Protein AF-A0A3Q3E6Q4-F1 (afdb_monomer)

Foldseek 3Di:
DDDDDPPPPPDDCPPVDDPVLVVCVVLPLNVLVVLLVVCCVVPVDVVVSVVSVVVSVVSVVVSVVVVVVVVVVVVVVVVVVVVVVD

Mean predicted aligned error: 9.62 Å

Solvent-accessible surface area (backbone atoms only — not comparable to full-atom values): 5189 Å² total; per-residue (Å²): 133,82,76,82,64,98,76,72,78,84,70,78,82,86,61,94,61,56,73,64,57,60,52,36,57,76,64,74,44,40,69,39,49,49,51,35,51,50,41,42,71,74,65,70,41,70,79,79,34,44,66,38,48,51,53,33,50,52,48,52,51,53,46,54,50,53,49,53,52,52,53,51,51,52,51,51,51,51,55,52,52,56,64,75,74,109

Structure (mmCIF, N/CA/C/O backbone):
data_AF-A0A3Q3E6Q4-F1
#
_entry.id   AF-A0A3Q3E6Q4-F1
#
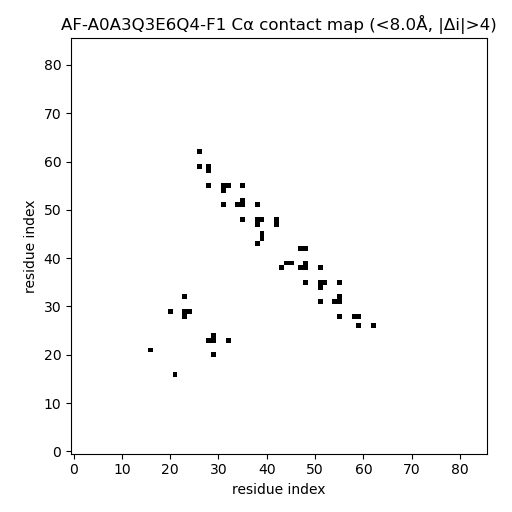loop_
_atom_site.group_PDB
_atom_site.id
_atom_site.type_symbol
_atom_site.label_atom_id
_atom_site.label_alt_id
_atom_site.label_comp_id
_atom_site.label_asym_id
_atom_site.label_entity_id
_atom_site.label_seq_id
_atom_site.pdbx_PDB_ins_code
_atom_site.Cartn_x
_atom_site.Cartn_y
_atom_site.Cartn_z
_atom_site.occupancy
_atom_site.B_iso_or_equiv
_atom_site.auth_seq_id
_atom_site.auth_comp_id
_atom_site.auth_asym_id
_atom_site.auth_atom_id
_atom_site.pdbx_PDB_model_num
ATOM 1 N N . MET A 1 1 ? 36.563 -14.782 22.692 1.00 45.84 1 MET A N 1
ATOM 2 C CA . MET A 1 1 ? 35.177 -15.133 22.325 1.00 45.84 1 MET A CA 1
ATOM 3 C C . MET A 1 1 ? 34.556 -13.867 21.756 1.00 45.84 1 MET A C 1
ATOM 5 O O . MET A 1 1 ? 34.379 -12.922 22.510 1.00 45.84 1 MET A O 1
ATOM 9 N N . ALA A 1 2 ? 34.410 -13.771 20.433 1.00 55.75 2 ALA A N 1
ATOM 10 C CA . ALA A 1 2 ? 33.884 -12.570 19.785 1.00 55.75 2 ALA A CA 1
ATOM 11 C C . ALA A 1 2 ? 32.389 -12.432 20.105 1.00 55.75 2 ALA A C 1
ATOM 13 O O . ALA A 1 2 ? 31.644 -13.399 19.955 1.00 55.75 2 ALA A O 1
ATOM 14 N N . SER A 1 3 ? 31.971 -11.262 20.588 1.00 63.84 3 SER A N 1
ATOM 15 C CA . SER A 1 3 ? 30.563 -10.949 20.833 1.00 63.84 3 SER A CA 1
ATOM 16 C C . SER A 1 3 ? 29.751 -11.128 19.542 1.00 63.84 3 SER A C 1
ATOM 18 O O . SER A 1 3 ? 30.232 -10.715 18.483 1.00 63.84 3 SER A O 1
ATOM 20 N N . PRO A 1 4 ? 28.547 -11.726 19.594 1.00 68.44 4 PRO A N 1
ATOM 21 C CA . PRO A 1 4 ? 27.719 -11.896 18.408 1.00 68.44 4 PRO A CA 1
ATOM 22 C C . PRO A 1 4 ? 27.379 -10.530 17.806 1.00 68.44 4 PRO A C 1
ATOM 24 O O . PRO A 1 4 ? 26.984 -9.596 18.508 1.00 68.44 4 PRO A O 1
ATOM 27 N N . SER A 1 5 ? 27.594 -10.413 16.496 1.00 66.38 5 SER A N 1
ATOM 28 C CA . SER A 1 5 ? 27.306 -9.203 15.733 1.00 66.38 5 SER A CA 1
ATOM 29 C C . SER A 1 5 ? 25.793 -8.945 15.745 1.00 66.38 5 SER A C 1
ATOM 31 O O . SER A 1 5 ? 25.029 -9.870 15.471 1.00 66.38 5 SER A O 1
ATOM 33 N N . PRO A 1 6 ? 25.324 -7.710 16.002 1.00 67.25 6 PRO A N 1
ATOM 34 C CA . PRO A 1 6 ? 23.895 -7.373 16.057 1.00 67.25 6 PRO A CA 1
ATOM 35 C C . PRO A 1 6 ? 23.154 -7.522 14.712 1.00 67.25 6 PRO A C 1
ATOM 37 O O . PRO A 1 6 ? 21.952 -7.282 14.642 1.00 67.25 6 PRO A O 1
ATOM 40 N N . HIS A 1 7 ? 23.853 -7.931 13.649 1.00 70.81 7 HIS A N 1
ATOM 41 C CA . HIS A 1 7 ? 23.304 -8.220 12.324 1.00 70.81 7 HIS A CA 1
ATOM 42 C C . HIS A 1 7 ? 23.534 -9.681 11.910 1.00 70.81 7 HIS A C 1
ATOM 44 O O . HIS A 1 7 ? 23.913 -9.952 10.768 1.00 70.81 7 HIS A O 1
ATOM 50 N N . ASP A 1 8 ? 23.344 -10.624 12.832 1.00 69.44 8 ASP A N 1
ATOM 51 C CA . ASP A 1 8 ? 23.331 -12.046 12.496 1.00 69.44 8 ASP A CA 1
ATOM 52 C C . ASP A 1 8 ? 22.149 -12.346 11.554 1.00 69.44 8 ASP A C 1
ATOM 54 O O . ASP A 1 8 ? 20.980 -12.212 11.918 1.00 69.44 8 ASP A O 1
ATOM 58 N N . ARG A 1 9 ? 22.466 -12.670 10.294 1.00 68.50 9 ARG A N 1
ATOM 59 C CA . ARG A 1 9 ? 21.493 -12.978 9.233 1.00 68.50 9 ARG A CA 1
ATOM 60 C C . ARG A 1 9 ? 21.122 -14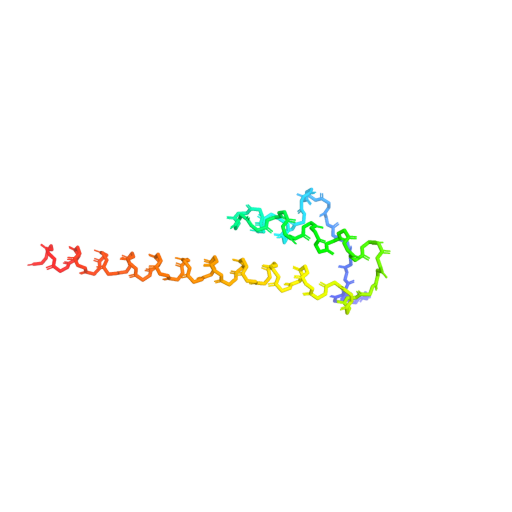.462 9.183 1.00 68.50 9 ARG A C 1
ATOM 62 O O . ARG A 1 9 ? 20.523 -14.882 8.195 1.00 68.50 9 ARG A O 1
ATOM 69 N N . SER A 1 10 ? 21.450 -15.254 10.206 1.00 67.75 10 SER A N 1
ATOM 70 C CA . SER A 1 10 ? 21.046 -16.662 10.299 1.00 67.75 10 SER A CA 1
ATOM 71 C C . SER A 1 10 ? 19.548 -16.748 10.618 1.00 67.75 10 SER A C 1
ATOM 73 O O . SER A 1 10 ? 19.133 -17.102 11.720 1.00 67.75 10 SER A O 1
ATOM 75 N N . ARG A 1 11 ? 18.704 -16.337 9.667 1.00 62.50 11 ARG A N 1
ATOM 76 C CA . ARG A 1 11 ? 17.251 -16.436 9.779 1.00 62.50 11 ARG A CA 1
ATOM 77 C C . ARG A 1 11 ? 16.864 -17.891 9.534 1.00 62.50 11 ARG A C 1
ATOM 79 O O . ARG A 1 11 ? 17.128 -18.437 8.472 1.00 62.50 11 ARG A O 1
ATOM 86 N N . LYS A 1 12 ? 16.256 -18.500 10.548 1.00 58.06 12 LYS A N 1
ATOM 87 C CA . LYS A 1 12 ? 15.644 -19.829 10.496 1.00 58.06 12 LYS A CA 1
ATOM 88 C C . LYS A 1 12 ? 14.531 -19.813 9.434 1.00 58.06 12 LYS A C 1
ATOM 90 O O . LYS A 1 12 ? 13.650 -18.961 9.515 1.00 58.06 12 LYS A O 1
ATOM 95 N N . GLU A 1 13 ? 14.592 -20.718 8.460 1.00 59.50 13 GLU A N 1
ATOM 96 C CA . GLU A 1 13 ? 13.681 -20.853 7.299 1.00 59.50 13 GLU A CA 1
ATOM 97 C C . GLU A 1 13 ? 12.235 -21.285 7.654 1.00 59.50 13 GLU A C 1
ATOM 99 O O . GLU A 1 13 ? 11.483 -21.696 6.784 1.00 59.50 13 GLU A O 1
ATOM 104 N N . GLU A 1 14 ? 11.804 -21.204 8.916 1.00 55.00 14 GLU A N 1
ATOM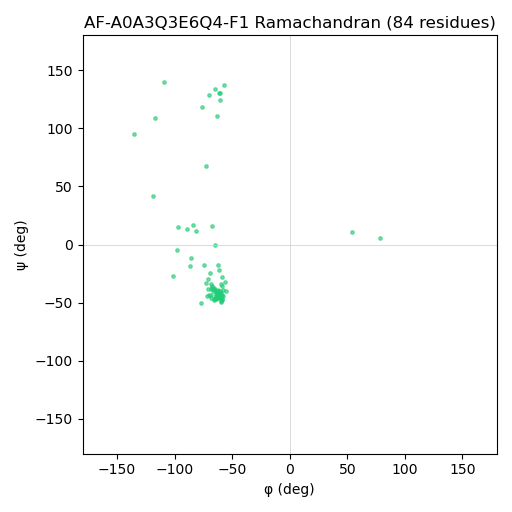 105 C CA . GLU A 1 14 ? 10.537 -21.804 9.387 1.00 55.00 14 GLU A CA 1
ATOM 106 C C . GLU A 1 14 ? 9.271 -20.948 9.152 1.00 55.00 14 GLU A C 1
ATOM 108 O O . GLU A 1 14 ? 8.228 -21.223 9.735 1.00 55.00 14 GLU A O 1
ATOM 113 N N . ASP A 1 15 ? 9.315 -19.939 8.282 1.00 57.69 15 ASP A N 1
ATOM 114 C CA . ASP A 1 15 ? 8.123 -19.187 7.863 1.00 57.69 15 ASP A CA 1
ATOM 115 C C . ASP A 1 15 ? 8.178 -19.011 6.337 1.00 57.69 15 ASP A C 1
ATOM 117 O O . ASP A 1 15 ? 8.859 -18.122 5.831 1.00 57.69 15 ASP A O 1
ATOM 121 N N . GLU A 1 16 ? 7.504 -19.908 5.610 1.00 66.81 16 GLU A N 1
ATOM 122 C CA . GLU A 1 16 ? 7.473 -19.963 4.135 1.00 66.81 16 GLU A CA 1
ATOM 123 C C . GLU A 1 16 ? 6.850 -18.711 3.485 1.00 66.81 16 GLU A C 1
ATOM 125 O O . GLU A 1 16 ? 7.110 -18.448 2.313 1.00 66.81 16 GLU A O 1
ATOM 130 N N . ASP A 1 17 ? 6.092 -17.903 4.240 1.00 70.44 17 ASP A N 1
ATOM 131 C CA . ASP A 1 17 ? 5.534 -16.631 3.770 1.00 70.44 17 ASP A CA 1
ATOM 132 C C . ASP A 1 17 ? 6.215 -15.433 4.434 1.00 70.44 17 ASP A C 1
ATOM 134 O O . ASP A 1 17 ? 6.414 -15.399 5.657 1.00 70.44 17 ASP A O 1
ATOM 138 N N . ASP A 1 18 ? 6.463 -14.377 3.656 1.00 85.12 18 ASP A N 1
ATOM 139 C CA . ASP A 1 18 ? 6.916 -13.116 4.226 1.00 85.12 18 ASP A CA 1
ATOM 140 C C . ASP A 1 18 ? 5.846 -12.562 5.200 1.00 85.12 18 ASP A C 1
ATOM 142 O O . ASP A 1 18 ? 4.658 -12.468 4.862 1.00 85.12 18 ASP A O 1
ATOM 146 N N . PRO A 1 19 ? 6.219 -12.171 6.435 1.00 88.81 19 PRO A N 1
ATOM 147 C CA . PRO A 1 19 ? 5.261 -11.679 7.424 1.00 88.81 19 PRO A CA 1
ATOM 148 C C 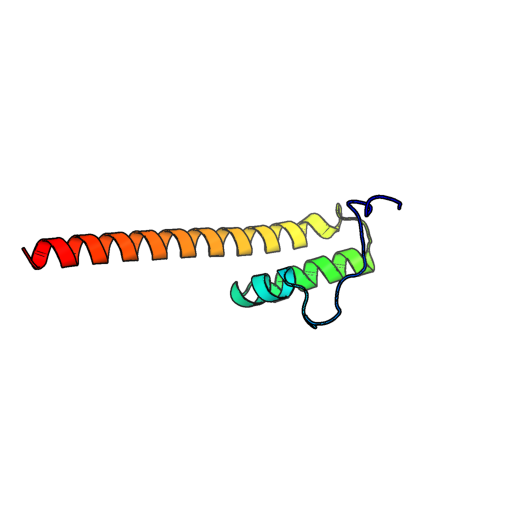. PRO A 1 19 ? 4.476 -10.444 6.949 1.00 88.81 19 PRO A C 1
ATOM 150 O O . PRO A 1 19 ? 3.336 -10.239 7.379 1.00 88.81 19 PRO A O 1
ATOM 153 N N . VAL A 1 20 ? 5.054 -9.628 6.064 1.00 89.44 20 VAL A N 1
ATOM 154 C CA . VAL A 1 20 ? 4.389 -8.477 5.444 1.00 89.44 20 VAL A CA 1
ATOM 155 C C . VAL A 1 20 ? 3.342 -8.949 4.443 1.00 89.44 20 VAL A C 1
ATOM 157 O O . VAL A 1 20 ? 2.215 -8.457 4.468 1.00 89.44 20 VAL A O 1
ATOM 160 N N . GLU A 1 21 ? 3.667 -9.935 3.616 1.00 90.88 21 GLU A N 1
ATOM 161 C CA . GLU A 1 21 ? 2.736 -10.513 2.646 1.00 90.88 21 GLU A CA 1
ATOM 162 C C . GLU A 1 21 ? 1.534 -11.155 3.350 1.00 90.88 21 GLU A C 1
ATOM 164 O O . GLU A 1 21 ? 0.380 -10.840 3.042 1.00 90.88 21 GLU A O 1
ATOM 169 N N . ARG A 1 22 ? 1.781 -11.921 4.421 1.00 92.56 22 ARG A N 1
ATOM 170 C CA . ARG A 1 22 ? 0.720 -12.481 5.273 1.00 92.56 22 ARG A CA 1
ATOM 171 C C . ARG A 1 22 ? -0.182 -11.400 5.875 1.00 92.56 22 ARG A C 1
ATOM 173 O O . ARG A 1 22 ? -1.397 -11.592 5.982 1.00 92.56 22 ARG A O 1
ATOM 180 N N . MET A 1 23 ? 0.387 -10.269 6.293 1.00 92.75 23 MET A N 1
ATOM 181 C CA . MET A 1 23 ? -0.387 -9.136 6.805 1.00 92.75 23 MET A CA 1
ATOM 182 C C . MET A 1 23 ? -1.252 -8.523 5.700 1.00 92.75 23 MET A C 1
ATOM 184 O O . MET A 1 23 ? -2.445 -8.305 5.916 1.00 92.75 23 MET A O 1
ATOM 188 N N . ILE A 1 24 ? -0.675 -8.262 4.528 1.00 95.38 24 ILE A N 1
ATOM 189 C CA . ILE A 1 24 ? -1.365 -7.623 3.405 1.00 95.38 24 ILE A CA 1
ATOM 190 C C . ILE A 1 24 ? -2.524 -8.497 2.910 1.00 95.38 24 ILE A C 1
ATOM 192 O O . ILE A 1 24 ? -3.614 -7.966 2.683 1.00 95.38 24 ILE A O 1
ATOM 196 N N . SER A 1 25 ? -2.356 -9.819 2.851 1.00 93.88 25 SER A N 1
ATOM 197 C CA . SER A 1 25 ? -3.415 -10.760 2.455 1.00 93.88 25 SER A CA 1
ATOM 198 C C . SER A 1 25 ? -4.677 -10.646 3.317 1.00 93.88 25 SER A C 1
ATOM 200 O O . SER A 1 25 ? -5.791 -10.756 2.810 1.00 93.88 25 SER A O 1
ATOM 202 N N . ARG A 1 26 ? -4.546 -10.309 4.609 1.00 94.50 26 ARG A N 1
ATOM 203 C CA . ARG A 1 26 ? -5.696 -10.089 5.513 1.00 94.50 26 ARG A CA 1
ATOM 204 C C . ARG A 1 26 ? -6.436 -8.772 5.268 1.00 94.50 26 ARG A C 1
ATOM 206 O O . ARG A 1 26 ? -7.556 -8.605 5.746 1.00 94.50 26 ARG A O 1
ATOM 213 N N . THR A 1 27 ? -5.815 -7.822 4.570 1.00 95.44 27 THR A N 1
ATOM 214 C CA . THR A 1 27 ? -6.398 -6.493 4.318 1.00 95.44 27 THR A CA 1
ATOM 215 C C . THR A 1 27 ? -7.286 -6.446 3.077 1.00 95.44 27 THR A C 1
ATOM 217 O O . THR A 1 27 ? -8.091 -5.526 2.952 1.00 95.44 27 THR A O 1
ATOM 220 N N . GLY A 1 28 ? -7.153 -7.421 2.169 1.00 95.62 28 GLY A N 1
ATOM 221 C CA . GLY A 1 28 ? -7.777 -7.388 0.842 1.00 95.62 28 GLY A CA 1
ATOM 222 C C . GLY A 1 28 ? -7.046 -6.498 -0.173 1.00 95.62 28 GLY A C 1
ATOM 223 O O . GLY A 1 28 ? -7.531 -6.330 -1.284 1.00 95.62 28 GLY A O 1
ATOM 224 N N . CYS A 1 29 ? -5.881 -5.940 0.179 1.00 97.38 29 CYS A N 1
ATOM 225 C CA . CYS A 1 29 ? -5.072 -5.089 -0.702 1.00 97.38 29 CYS A CA 1
ATOM 226 C C . CYS A 1 29 ? -3.930 -5.846 -1.418 1.00 97.38 29 CYS A C 1
ATOM 228 O O . CYS A 1 29 ? -3.012 -5.202 -1.923 1.00 97.38 29 CYS A O 1
ATOM 230 N N . ALA A 1 30 ? -3.951 -7.186 -1.439 1.00 96.62 30 ALA A N 1
ATOM 231 C CA . ALA A 1 30 ? -2.856 -8.017 -1.959 1.00 96.62 30 ALA A CA 1
ATOM 232 C C . ALA A 1 30 ? -2.587 -7.809 -3.456 1.00 96.62 30 ALA A C 1
ATOM 234 O O . ALA A 1 30 ? -1.451 -7.553 -3.831 1.00 96.62 30 ALA A O 1
ATOM 235 N N . GLU A 1 31 ? -3.625 -7.777 -4.291 1.00 96.88 31 GLU A N 1
ATOM 236 C CA . GLU A 1 31 ? -3.486 -7.509 -5.733 1.00 96.88 31 GLU A CA 1
ATOM 237 C C . GLU A 1 31 ? -2.767 -6.183 -6.019 1.00 96.88 31 GLU A C 1
ATOM 239 O O . GLU A 1 31 ? -1.902 -6.087 -6.883 1.00 96.88 31 GLU A O 1
ATOM 244 N N . LEU A 1 32 ? -3.076 -5.145 -5.236 1.00 97.56 32 LEU A N 1
ATOM 245 C CA . LEU A 1 32 ? -2.441 -3.834 -5.379 1.00 97.56 32 LEU A CA 1
ATOM 246 C C . LEU A 1 32 ? -0.982 -3.843 -4.916 1.00 97.56 32 LEU A C 1
ATOM 248 O O . LEU A 1 32 ? -0.175 -3.072 -5.426 1.00 97.56 32 LEU A O 1
ATOM 252 N N . HIS A 1 33 ? -0.644 -4.695 -3.949 1.00 97.50 33 HIS A N 1
ATOM 253 C CA . HIS A 1 33 ? 0.737 -4.917 -3.544 1.00 97.50 33 HIS A CA 1
ATOM 254 C C . HIS A 1 33 ? 1.528 -5.624 -4.651 1.00 97.50 33 HIS A C 1
ATOM 256 O O . HIS A 1 33 ? 2.607 -5.148 -5.003 1.00 97.50 33 HIS A O 1
ATOM 262 N N . TYR A 1 34 ? 0.974 -6.678 -5.256 1.00 96.56 34 TYR A N 1
ATOM 263 C CA . TYR A 1 34 ? 1.614 -7.363 -6.383 1.00 96.56 34 TYR A CA 1
ATOM 264 C C . TYR A 1 34 ? 1.775 -6.441 -7.594 1.00 96.56 34 TYR A C 1
ATOM 266 O O . TYR A 1 34 ? 2.856 -6.395 -8.166 1.00 96.56 34 TYR A O 1
ATOM 274 N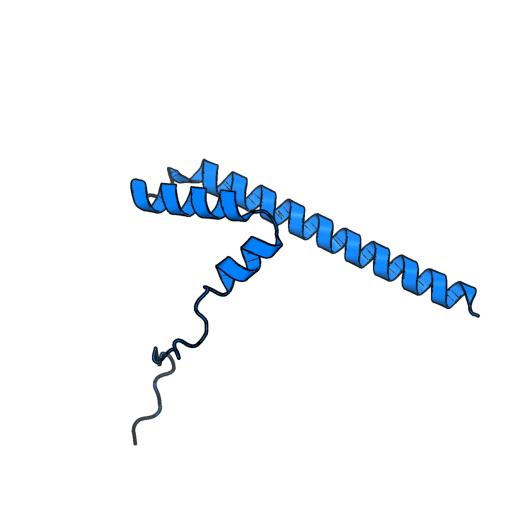 N . ALA A 1 35 ? 0.794 -5.588 -7.900 1.00 96.94 35 ALA A N 1
ATOM 275 C CA . ALA A 1 35 ? 0.927 -4.592 -8.968 1.00 96.94 35 ALA A CA 1
ATOM 276 C C . ALA A 1 35 ? 2.100 -3.611 -8.744 1.00 96.94 35 ALA A C 1
ATOM 278 O O . ALA A 1 35 ? 2.746 -3.163 -9.693 1.00 96.94 35 ALA A O 1
ATOM 279 N N . VAL A 1 36 ? 2.402 -3.262 -7.486 1.00 96.50 36 VAL A N 1
ATOM 280 C CA . VAL A 1 36 ? 3.595 -2.463 -7.156 1.00 96.50 36 VAL A CA 1
ATOM 281 C C . VAL A 1 36 ? 4.869 -3.280 -7.367 1.00 96.50 36 VAL A C 1
ATOM 283 O O . VAL A 1 36 ? 5.831 -2.752 -7.924 1.00 96.50 36 VAL A O 1
ATOM 286 N N . GLN A 1 37 ? 4.885 -4.546 -6.943 1.00 96.19 37 GLN A N 1
ATOM 287 C CA . GLN A 1 37 ? 6.029 -5.437 -7.148 1.00 96.19 37 GLN A CA 1
ATOM 288 C C . GLN A 1 37 ? 6.320 -5.658 -8.634 1.00 96.19 37 GLN A C 1
ATOM 290 O O . GLN A 1 37 ? 7.474 -5.551 -9.034 1.00 96.19 37 GLN A O 1
ATOM 295 N N . GLU A 1 38 ? 5.293 -5.886 -9.452 1.00 96.75 38 GLU A N 1
ATOM 296 C CA . GLU A 1 38 ? 5.406 -6.032 -10.906 1.00 96.75 38 GLU A CA 1
ATOM 297 C C . GLU A 1 38 ? 5.992 -4.773 -11.547 1.00 96.75 38 GLU A C 1
ATOM 299 O O . GLU A 1 38 ? 6.978 -4.856 -12.275 1.00 96.75 38 GLU A O 1
ATOM 304 N N . CYS A 1 39 ? 5.476 -3.589 -11.199 1.00 97.19 39 CYS A N 1
ATOM 305 C CA . CYS A 1 39 ? 6.019 -2.329 -11.708 1.00 97.19 39 CYS A CA 1
ATOM 306 C C . CYS A 1 39 ? 7.496 -2.135 -11.325 1.00 97.19 39 CYS A C 1
ATOM 308 O O . CYS A 1 39 ? 8.314 -1.703 -12.140 1.00 97.19 39 CYS A O 1
ATOM 310 N N . MET A 1 40 ? 7.859 -2.474 -10.085 1.00 96.06 40 MET A N 1
ATOM 311 C CA . MET A 1 40 ? 9.244 -2.406 -9.621 1.00 96.06 40 MET A CA 1
ATOM 312 C C . MET A 1 40 ? 10.135 -3.454 -10.296 1.00 96.06 40 MET A C 1
ATOM 314 O O . MET A 1 40 ? 11.302 -3.165 -10.549 1.00 96.06 40 MET A O 1
ATOM 318 N N . ALA A 1 41 ? 9.609 -4.640 -10.603 1.00 96.31 41 ALA A N 1
ATOM 319 C CA . ALA A 1 41 ? 10.328 -5.684 -11.324 1.00 96.31 41 ALA A CA 1
ATOM 320 C C . ALA A 1 41 ? 10.589 -5.290 -12.786 1.00 96.31 41 ALA A C 1
ATOM 322 O O . ALA A 1 41 ? 11.674 -5.560 -13.300 1.00 96.31 41 ALA A O 1
ATOM 323 N N . GLU A 1 42 ? 9.630 -4.618 -13.430 1.00 96.31 42 GLU A N 1
ATOM 324 C CA . GLU A 1 42 ? 9.736 -4.171 -14.821 1.00 96.31 42 GLU A CA 1
ATOM 325 C C . GLU A 1 42 ? 10.619 -2.926 -14.975 1.00 96.31 42 GLU A C 1
ATOM 327 O O . GLU A 1 42 ? 11.527 -2.901 -15.805 1.00 96.31 42 GLU A O 1
ATOM 332 N N . HIS A 1 43 ? 10.371 -1.884 -14.177 1.00 93.94 43 HIS A N 1
ATOM 333 C CA . HIS A 1 43 ? 11.008 -0.580 -14.373 1.00 93.94 43 HIS A CA 1
ATOM 334 C C . HIS A 1 43 ? 12.174 -0.308 -13.427 1.00 93.94 43 HIS A C 1
ATOM 336 O O . HIS A 1 43 ? 13.040 0.499 -13.757 1.00 93.94 43 HIS A O 1
ATOM 342 N N . GLN A 1 44 ? 12.179 -0.914 -12.235 1.00 93.25 44 GLN A N 1
ATOM 343 C CA . GLN A 1 44 ? 13.138 -0.640 -11.152 1.00 93.25 44 GLN A CA 1
ATOM 344 C C . GLN A 1 44 ? 13.242 0.843 -10.734 1.00 93.25 44 GLN A C 1
ATOM 346 O O . GLN A 1 44 ? 14.111 1.210 -9.943 1.00 93.25 44 GLN A O 1
ATOM 351 N N . ASP A 1 45 ? 12.328 1.696 -11.205 1.00 93.06 45 ASP A N 1
ATOM 352 C CA . ASP A 1 45 ? 12.220 3.104 -10.839 1.00 93.06 45 ASP A CA 1
ATOM 353 C C . ASP A 1 45 ? 10.879 3.361 -10.148 1.00 93.06 45 ASP A C 1
ATOM 355 O O . ASP A 1 45 ? 9.808 3.399 -10.760 1.00 93.06 45 ASP A O 1
ATOM 359 N N . TRP A 1 46 ? 10.949 3.606 -8.840 1.00 90.69 46 TRP A N 1
ATOM 360 C CA . TRP A 1 46 ? 9.777 3.883 -8.015 1.00 90.69 46 TRP A CA 1
ATOM 361 C C . TRP A 1 46 ? 9.018 5.147 -8.449 1.00 90.69 46 TRP A C 1
ATOM 363 O O . TRP A 1 46 ? 7.834 5.283 -8.133 1.00 90.69 46 TRP A O 1
ATOM 373 N N . ARG A 1 47 ? 9.668 6.082 -9.166 1.00 95.25 47 ARG A N 1
ATOM 374 C CA . ARG A 1 47 ? 9.020 7.305 -9.667 1.00 95.25 47 ARG A CA 1
ATOM 375 C C . ARG A 1 47 ? 7.982 6.989 -10.736 1.00 95.25 47 ARG A C 1
ATOM 377 O O . ARG A 1 47 ? 6.938 7.635 -10.762 1.00 95.25 47 ARG A O 1
ATOM 384 N N . VAL A 1 48 ? 8.249 5.988 -11.573 1.00 94.81 48 VAL A N 1
ATOM 385 C CA . VAL A 1 48 ? 7.305 5.502 -12.590 1.00 94.81 48 VAL A CA 1
ATOM 386 C C . VAL A 1 48 ? 6.164 4.729 -11.921 1.00 94.81 48 VAL A C 1
ATOM 388 O O . VAL A 1 48 ? 5.009 4.860 -12.318 1.00 94.81 48 VAL A O 1
ATOM 391 N N . CYS A 1 49 ? 6.457 4.037 -10.817 1.00 96.69 49 CYS A N 1
ATOM 392 C CA . CYS A 1 49 ? 5.484 3.250 -10.055 1.00 96.69 49 CYS A CA 1
ATOM 393 C C . CYS A 1 49 ? 4.599 4.051 -9.083 1.00 96.69 49 CYS A C 1
ATOM 395 O O . CYS A 1 49 ? 3.902 3.474 -8.242 1.00 96.69 49 CYS A O 1
ATOM 397 N N . GLN A 1 50 ? 4.597 5.388 -9.158 1.00 96.69 50 GLN A N 1
ATOM 398 C CA . GLN A 1 50 ? 3.826 6.227 -8.233 1.00 96.69 50 GLN A CA 1
ATOM 399 C C . GLN A 1 50 ? 2.323 5.934 -8.261 1.00 96.69 50 GLN A C 1
ATOM 401 O O . GLN A 1 50 ? 1.677 6.002 -7.215 1.00 96.69 50 GLN A O 1
ATOM 406 N N . SER A 1 51 ? 1.755 5.615 -9.426 1.00 96.69 51 SER A N 1
ATOM 407 C CA . SER A 1 51 ? 0.319 5.340 -9.555 1.00 96.69 51 SER A CA 1
ATOM 408 C C . SER A 1 51 ? -0.090 4.081 -8.778 1.00 96.69 51 SER A C 1
ATOM 410 O O . SER A 1 51 ? -1.037 4.102 -7.982 1.00 96.69 51 SER A O 1
ATOM 412 N N . GLN A 1 52 ? 0.685 3.007 -8.929 1.00 96.62 52 GLN A N 1
ATOM 413 C CA . GLN A 1 52 ? 0.492 1.725 -8.257 1.00 96.62 52 GLN A CA 1
ATOM 414 C C . GLN A 1 52 ? 0.647 1.905 -6.741 1.00 96.62 52 GLN A C 1
ATOM 416 O O . GLN A 1 52 ? -0.226 1.507 -5.967 1.00 96.62 52 GLN A O 1
ATOM 421 N N . VAL A 1 53 ? 1.697 2.617 -6.313 1.00 96.38 53 VAL A N 1
ATOM 422 C CA . VAL A 1 53 ? 1.958 2.900 -4.892 1.00 96.38 53 VAL A CA 1
ATOM 423 C C . VAL A 1 53 ? 0.840 3.741 -4.267 1.00 96.38 53 VAL A C 1
ATOM 425 O O . VAL A 1 53 ? 0.418 3.464 -3.143 1.00 96.38 53 VAL A O 1
ATOM 428 N N . GLN A 1 54 ? 0.321 4.753 -4.970 1.00 97.94 54 GLN A N 1
ATOM 429 C CA . GLN A 1 54 ? -0.789 5.568 -4.464 1.00 97.94 54 GLN A CA 1
ATOM 430 C C . GLN A 1 54 ? -2.085 4.765 -4.316 1.00 97.94 54 GLN A C 1
ATOM 432 O O . GLN A 1 54 ? -2.808 4.938 -3.327 1.00 97.94 54 GLN A O 1
ATOM 437 N N . THR A 1 55 ? -2.359 3.863 -5.255 1.00 97.50 55 THR A N 1
ATOM 438 C CA . THR A 1 55 ? -3.538 2.991 -5.197 1.00 97.50 55 THR A CA 1
ATOM 439 C C . THR A 1 55 ? -3.436 2.023 -4.019 1.00 97.50 55 THR A C 1
ATOM 441 O O . THR A 1 55 ? -4.357 1.944 -3.200 1.00 97.50 55 THR A O 1
ATOM 444 N N . PHE A 1 56 ? -2.280 1.374 -3.851 1.00 97.81 56 PHE A N 1
ATOM 445 C CA . PHE A 1 56 ? -2.012 0.506 -2.704 1.00 97.81 56 PHE A CA 1
ATOM 446 C C . PHE A 1 56 ?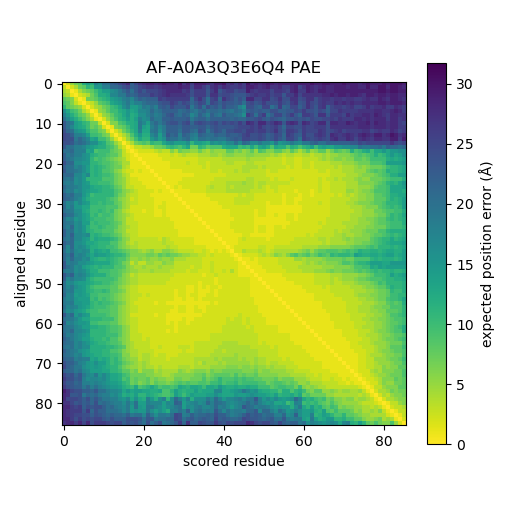 -2.140 1.257 -1.368 1.00 97.81 56 PHE A C 1
ATOM 448 O O . PHE A 1 56 ? -2.844 0.809 -0.458 1.00 97.81 56 PHE A O 1
ATOM 455 N N . LYS A 1 57 ? -1.542 2.452 -1.267 1.00 97.56 57 LYS A N 1
ATOM 456 C CA . LYS A 1 57 ? -1.632 3.310 -0.075 1.00 97.56 57 LYS A CA 1
ATOM 457 C C . LYS A 1 57 ? -3.080 3.652 0.277 1.00 97.56 57 LYS A C 1
ATOM 459 O O . LYS A 1 57 ? -3.452 3.599 1.449 1.00 97.56 57 LYS A O 1
ATOM 464 N N . SER A 1 58 ? -3.891 4.000 -0.719 1.00 98.19 58 SER A N 1
ATOM 465 C CA . SER A 1 58 ? -5.300 4.354 -0.517 1.00 98.19 58 SER A CA 1
ATOM 466 C C . SER A 1 58 ? -6.109 3.166 0.008 1.00 98.19 58 SER A C 1
ATOM 468 O O . SER A 1 58 ? -6.871 3.320 0.963 1.00 98.19 58 SER A O 1
ATOM 470 N N . CYS A 1 59 ? -5.885 1.967 -0.540 1.00 97.94 59 CYS A N 1
ATOM 471 C CA . CYS A 1 59 ? -6.504 0.738 -0.038 1.00 97.94 59 CYS A CA 1
ATOM 472 C C . CYS A 1 59 ? -6.149 0.484 1.434 1.00 97.94 59 CYS A C 1
ATOM 474 O O . CYS A 1 59 ? -7.032 0.288 2.272 1.00 97.94 59 CYS A O 1
ATOM 476 N N . MET A 1 60 ? -4.862 0.586 1.776 1.00 97.38 60 MET A N 1
ATOM 477 C CA . MET A 1 60 ? -4.388 0.351 3.139 1.00 97.38 60 MET A CA 1
ATOM 478 C C . MET A 1 60 ? -4.939 1.383 4.136 1.00 97.38 60 MET A C 1
ATOM 480 O O . MET A 1 60 ? -5.330 1.031 5.251 1.00 97.38 60 MET A O 1
ATOM 484 N N . MET A 1 61 ? -5.032 2.654 3.731 1.00 97.94 61 MET A N 1
ATOM 485 C CA . MET A 1 61 ? -5.628 3.717 4.546 1.00 97.94 61 MET A CA 1
ATOM 486 C C . MET A 1 61 ? -7.113 3.443 4.824 1.00 97.94 61 MET A C 1
ATOM 488 O O . MET A 1 61 ? -7.569 3.567 5.962 1.00 97.94 61 MET A O 1
ATOM 492 N N . ASN A 1 62 ? -7.863 3.017 3.804 1.00 97.50 62 ASN A N 1
ATOM 493 C CA . ASN A 1 62 ? -9.274 2.665 3.949 1.00 97.50 62 ASN A CA 1
ATOM 494 C C . ASN A 1 62 ? -9.464 1.492 4.915 1.00 97.50 62 ASN A C 1
ATOM 496 O O . ASN A 1 62 ? -10.334 1.553 5.787 1.00 97.50 62 ASN A O 1
ATOM 500 N N . PHE A 1 63 ? -8.616 0.463 4.820 1.00 96.81 63 PHE A N 1
ATOM 501 C CA . PHE A 1 63 ? -8.623 -0.651 5.764 1.00 96.81 63 PHE A CA 1
ATOM 502 C C . PHE A 1 63 ? -8.369 -0.177 7.201 1.00 96.81 63 PHE A C 1
ATOM 504 O O . PHE A 1 63 ? -9.146 -0.502 8.100 1.00 96.81 63 PHE A O 1
ATOM 511 N N . GLN A 1 64 ? -7.334 0.638 7.430 1.00 96.38 64 GLN A N 1
ATOM 512 C CA . GLN A 1 64 ? -7.016 1.159 8.766 1.00 96.38 64 GLN A CA 1
ATOM 513 C C . GLN A 1 64 ? -8.157 1.996 9.358 1.00 96.38 64 GLN A C 1
ATOM 515 O O . GLN A 1 64 ? -8.480 1.858 10.541 1.00 96.38 64 GLN A O 1
ATOM 520 N N . ASN A 1 65 ? -8.802 2.829 8.541 1.00 97.12 65 ASN A N 1
ATOM 521 C CA . ASN A 1 65 ? -9.956 3.619 8.962 1.00 97.12 65 ASN A CA 1
ATOM 522 C C . ASN A 1 65 ? -11.136 2.716 9.339 1.00 97.12 65 ASN A C 1
ATOM 524 O O . ASN A 1 65 ? -11.704 2.865 10.420 1.00 97.12 65 ASN A O 1
ATOM 528 N N . ALA A 1 66 ? -11.458 1.722 8.507 1.00 96.06 66 ALA A N 1
ATOM 529 C CA . ALA A 1 66 ? -12.522 0.766 8.797 1.00 96.06 66 ALA A CA 1
ATOM 530 C C . ALA A 1 66 ? -12.253 -0.032 10.085 1.00 96.06 66 ALA A C 1
ATOM 532 O O . ALA A 1 66 ? -13.170 -0.250 10.876 1.00 96.06 66 ALA A O 1
ATOM 533 N N . GLN A 1 67 ? -11.004 -0.441 10.331 1.00 95.12 67 GLN A N 1
ATOM 534 C CA . GLN A 1 67 ? -10.614 -1.122 11.571 1.00 95.12 67 GLN A CA 1
ATOM 535 C C . GLN A 1 67 ? -10.784 -0.222 12.799 1.00 95.12 67 GLN A C 1
ATOM 537 O O . GLN A 1 67 ? -11.361 -0.645 13.800 1.00 95.12 67 GLN A O 1
ATOM 542 N N . ARG A 1 68 ? -10.357 1.042 12.713 1.00 96.19 68 ARG A N 1
ATOM 543 C CA . ARG A 1 68 ? -10.534 2.023 13.793 1.00 96.19 68 ARG A CA 1
ATOM 544 C C . ARG A 1 68 ? -12.006 2.231 14.140 1.00 96.19 68 ARG A C 1
ATOM 546 O O . ARG A 1 68 ? -12.361 2.250 15.315 1.00 96.19 68 ARG A O 1
ATOM 553 N N . GLU A 1 69 ? -12.863 2.346 13.131 1.00 96.75 69 GLU A N 1
ATOM 554 C CA . GLU A 1 69 ? -14.305 2.502 13.334 1.00 96.75 69 GLU A CA 1
ATOM 555 C C . GLU A 1 69 ? -14.948 1.244 13.933 1.00 96.75 69 GLU A C 1
ATOM 557 O O . GLU A 1 69 ? -15.796 1.351 14.818 1.00 96.75 69 GLU A O 1
ATOM 562 N N . LYS A 1 70 ? -14.510 0.042 13.532 1.00 95.25 70 LYS A N 1
ATOM 563 C CA . LYS A 1 70 ? -14.950 -1.214 14.167 1.00 95.25 70 LYS A CA 1
ATOM 564 C C . LYS A 1 70 ? -14.584 -1.257 15.650 1.00 95.25 70 LYS A C 1
ATOM 566 O O . LYS A 1 70 ? -15.436 -1.610 16.461 1.00 95.25 70 LYS A O 1
ATOM 571 N N . LEU A 1 71 ? -13.357 -0.877 16.005 1.00 95.38 71 LEU A N 1
ATOM 572 C CA . LEU A 1 71 ? -12.897 -0.834 17.397 1.00 95.38 71 LEU A CA 1
ATOM 573 C C . LEU A 1 71 ? -13.688 0.184 18.229 1.00 95.38 71 LEU A C 1
ATOM 575 O O . LEU A 1 71 ? -14.110 -0.127 19.339 1.00 95.38 71 LEU A O 1
ATOM 579 N N . ARG A 1 72 ? -13.955 1.374 17.677 1.00 95.38 72 ARG A N 1
ATOM 580 C CA . ARG A 1 72 ? -14.792 2.399 18.326 1.00 95.38 72 ARG A CA 1
ATOM 581 C C . ARG A 1 72 ? -16.211 1.902 18.592 1.00 95.38 72 ARG A C 1
ATOM 583 O O . ARG A 1 72 ? -16.716 2.075 19.696 1.00 95.38 72 ARG A O 1
ATOM 590 N N . LYS A 1 73 ? -16.836 1.254 17.605 1.00 94.81 73 LYS A N 1
ATOM 591 C CA . LYS A 1 73 ? -18.174 0.662 17.759 1.00 94.81 73 LYS A CA 1
ATOM 592 C C . LYS A 1 73 ? -18.187 -0.429 18.827 1.00 94.81 73 LYS A C 1
ATOM 594 O O . LYS A 1 73 ? -19.086 -0.428 19.655 1.00 94.81 73 LYS A O 1
ATOM 599 N N . GLN A 1 74 ? -17.179 -1.305 18.850 1.00 92.62 74 GLN A N 1
ATOM 600 C CA . GLN A 1 74 ? -17.054 -2.343 19.880 1.00 92.62 74 GLN A CA 1
ATOM 601 C C . GLN A 1 74 ? -16.963 -1.741 21.287 1.00 92.62 74 GLN A C 1
ATOM 603 O O . GLN A 1 74 ? -17.689 -2.179 22.176 1.00 92.62 74 GLN A O 1
ATOM 608 N N . GLN A 1 75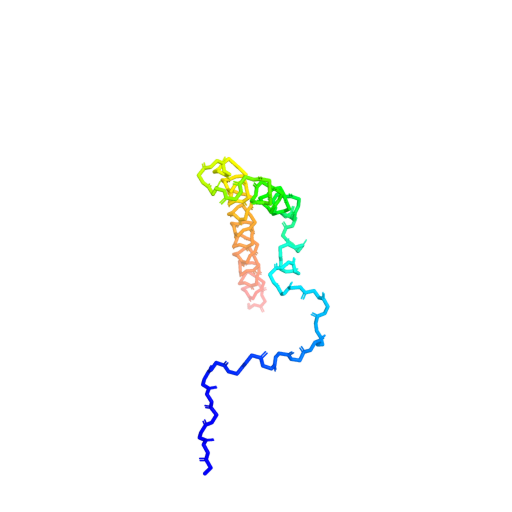 ? -16.157 -0.689 21.467 1.00 90.69 75 GLN A N 1
ATOM 609 C CA . GLN A 1 75 ? -16.052 0.021 22.747 1.00 90.69 75 GLN A CA 1
ATOM 610 C C . GLN A 1 75 ? -17.384 0.643 23.179 1.00 90.69 75 GLN A C 1
ATOM 612 O O . GLN A 1 75 ? -17.772 0.511 24.334 1.00 90.69 75 GLN A O 1
ATOM 617 N N . GLN A 1 76 ? -18.113 1.272 22.253 1.00 89.25 76 GLN A N 1
ATOM 618 C CA . GLN A 1 76 ? -19.436 1.830 22.545 1.00 89.25 76 GLN A CA 1
ATOM 619 C C . GLN A 1 76 ? -20.429 0.733 22.949 1.00 89.25 76 GLN A C 1
ATOM 621 O O . GLN A 1 76 ? -21.144 0.886 23.937 1.00 89.25 76 GLN A O 1
ATOM 626 N N . THR A 1 77 ? -20.434 -0.403 22.243 1.00 84.81 77 THR A N 1
ATOM 627 C CA . THR A 1 77 ? -21.316 -1.528 22.582 1.00 84.81 77 THR A CA 1
ATOM 628 C C . THR A 1 77 ? -20.989 -2.142 23.939 1.00 84.81 77 THR A C 1
ATOM 630 O O . THR A 1 77 ? -21.916 -2.451 24.682 1.00 84.81 77 THR A O 1
ATOM 633 N N . SER A 1 78 ? -19.706 -2.266 24.305 1.00 81.75 78 SER A N 1
ATOM 634 C CA . SER A 1 78 ? -19.314 -2.774 25.624 1.00 81.75 78 SER A CA 1
ATOM 635 C C . SER A 1 78 ? -19.692 -1.799 26.738 1.00 81.75 78 SER A C 1
ATOM 637 O O . SER A 1 78 ? -20.285 -2.221 27.723 1.00 81.75 78 SER A O 1
ATOM 639 N N . THR A 1 79 ? -19.466 -0.492 26.554 1.00 78.69 79 THR A N 1
ATOM 640 C CA . THR A 1 79 ? -19.836 0.519 27.562 1.00 78.69 79 THR A CA 1
ATOM 641 C C . THR A 1 79 ? -21.348 0.619 27.756 1.00 78.69 79 THR A C 1
ATOM 643 O O . THR A 1 79 ? -21.818 0.779 28.879 1.00 78.69 79 THR A O 1
ATOM 646 N N . SER A 1 80 ? -22.126 0.491 26.675 1.00 77.31 80 SER A N 1
ATOM 647 C CA . SER A 1 80 ? -23.589 0.497 26.753 1.00 77.31 80 SER A CA 1
ATOM 648 C C . SER A 1 80 ? -24.136 -0.780 27.395 1.00 77.31 80 SER A C 1
ATOM 650 O O . SER A 1 80 ? -25.075 -0.6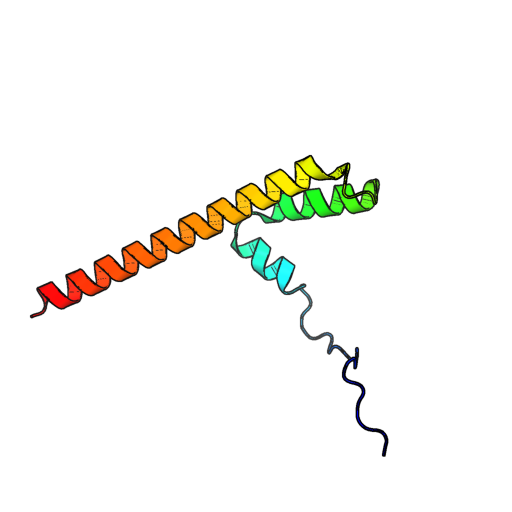99 28.183 1.00 77.31 80 SER A O 1
ATOM 652 N N . ALA A 1 81 ? -23.537 -1.942 27.115 1.00 73.88 81 ALA A N 1
ATOM 653 C CA . ALA A 1 81 ? -23.921 -3.207 27.739 1.00 73.88 81 ALA A CA 1
ATOM 654 C C . ALA A 1 81 ? -23.621 -3.233 29.250 1.00 73.88 81 ALA A C 1
ATOM 656 O O . ALA A 1 81 ? -24.466 -3.685 30.017 1.00 73.88 81 ALA A O 1
ATOM 657 N N . GLU A 1 82 ? -22.477 -2.694 29.691 1.00 70.62 82 GLU A N 1
ATOM 658 C CA . GLU A 1 82 ? -22.148 -2.551 31.120 1.00 70.62 82 GLU A CA 1
ATOM 659 C C . GLU A 1 82 ? -23.115 -1.601 31.843 1.00 70.62 82 GLU A C 1
ATOM 661 O O . GLU A 1 82 ? -23.581 -1.910 32.938 1.00 70.62 82 GLU A O 1
ATOM 666 N N . SER A 1 83 ? -23.487 -0.481 31.210 1.00 69.19 83 SER A N 1
ATOM 667 C CA . SER A 1 83 ? -24.421 0.491 31.798 1.00 69.19 83 SER A CA 1
ATOM 668 C C . SER A 1 83 ? -25.866 -0.005 31.915 1.00 69.19 83 SER A C 1
ATOM 670 O O . SER A 1 83 ? -26.604 0.493 32.753 1.00 69.19 83 SER A O 1
ATOM 672 N N . ALA A 1 84 ? -26.280 -0.968 31.086 1.00 67.50 84 ALA A N 1
ATOM 673 C CA . ALA A 1 84 ? -27.614 -1.570 31.149 1.00 67.50 84 ALA A CA 1
ATOM 674 C C . ALA A 1 84 ? -27.701 -2.739 32.150 1.00 67.50 84 ALA A C 1
ATOM 676 O O . ALA A 1 84 ? -28.797 -3.222 32.427 1.00 67.50 84 ALA A O 1
ATOM 677 N N . ALA A 1 85 ? -26.556 -3.216 32.654 1.00 64.31 85 ALA A N 1
ATOM 678 C CA . ALA A 1 85 ? -26.458 -4.303 33.627 1.00 64.31 85 ALA A CA 1
ATOM 679 C C . ALA A 1 85 ? -26.293 -3.815 35.085 1.00 64.31 85 ALA A C 1
ATOM 681 O O . ALA A 1 85 ? -26.273 -4.651 35.989 1.00 64.31 85 ALA A O 1
ATOM 682 N N . SER A 1 86 ? -26.168 -2.496 35.308 1.00 57.09 86 SER A N 1
ATOM 683 C CA . SER A 1 86 ? -26.223 -1.830 36.627 1.00 57.09 86 SER A CA 1
ATOM 684 C C . SER A 1 86 ? -27.581 -1.178 36.853 1.00 57.09 86 SER A C 1
ATOM 686 O O . SER A 1 86 ? -28.031 -1.176 38.019 1.00 57.09 86 SER A O 1
#

Sequence (86 aa):
MASPSPHDRSRKEEDEDDPVERMISRTGCAELHYAVQECMAEHQDWRVCQS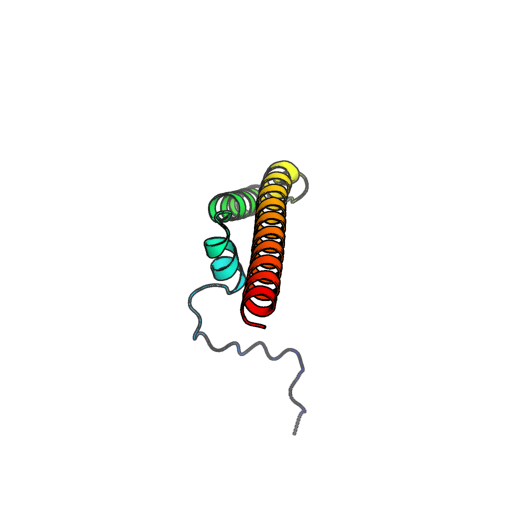QVQTFKSCMMNFQNAQREKLRKQQQTSTSAESAAS

pLDDT: mean 86.28, std 14.29, range [45.84, 98.19]

Radius of gyration: 20.73 Å; Cα contacts (8 Å, |Δi|>4): 29; chains: 1; bounding box: 63×29×51 Å

Secondary structure (DSSP, 8-state):
-PPPPTT-----S--SS-HHHHHHHTTT-HHHHHHHHHHHHHH--TTTTHHHHHHHHHHHHHHHHHHHHHHHHHHHHHHHHHHH--

Organism: NCBI:txid56723

InterPro domains:
  IPR009069 Cysteine alpha-hairpin motif superfamily [SSF47072] (28-70)
  IPR039870 Cytochrome oxidase assembly factor 4-like [PTHR13639] (6-79)